Protein AF-A0A7J4TJU7-F1 (afdb_monomer_lite)

Organism: NCBI:txid59277

Structure (mmCIF, N/CA/C/O backbone):
data_AF-A0A7J4TJU7-F1
#
_entry.id   AF-A0A7J4TJU7-F1
#
loop_
_atom_site.group_PDB
_atom_site.id
_atom_site.type_symbol
_atom_site.label_atom_id
_atom_site.label_alt_id
_atom_site.label_comp_id
_atom_site.label_asym_id
_atom_site.label_entity_id
_atom_site.label_seq_id
_atom_site.pdbx_PDB_ins_code
_atom_site.Cartn_x
_atom_site.Cartn_y
_atom_site.Cartn_z
_atom_site.occupancy
_atom_site.B_iso_or_equiv
_atom_site.auth_seq_id
_atom_site.auth_comp_id
_atom_site.auth_asym_id
_atom_site.auth_atom_id
_atom_site.pdbx_PDB_model_num
ATOM 1 N N . MET A 1 1 ? -11.476 -6.886 -3.157 1.00 72.62 1 MET A N 1
ATOM 2 C CA . MET A 1 1 ? -12.144 -7.650 -2.078 1.00 72.62 1 MET A CA 1
ATOM 3 C C . MET A 1 1 ? -12.773 -6.656 -1.118 1.00 72.62 1 MET A C 1
ATOM 5 O O . MET A 1 1 ? -12.110 -5.677 -0.804 1.00 72.62 1 MET A O 1
ATOM 9 N N . ASP A 1 2 ? -14.003 -6.907 -0.665 1.00 85.31 2 ASP A N 1
ATOM 10 C CA . ASP A 1 2 ? -14.682 -6.073 0.334 1.00 85.31 2 ASP A CA 1
ATOM 11 C C . ASP A 1 2 ? -14.720 -6.802 1.675 1.00 85.31 2 ASP A C 1
ATOM 13 O O . ASP A 1 2 ? -15.174 -7.947 1.756 1.00 85.31 2 ASP A O 1
ATOM 17 N N . VAL A 1 3 ? -14.232 -6.154 2.729 1.00 89.50 3 VAL A N 1
ATOM 18 C CA . VAL A 1 3 ? -14.195 -6.723 4.079 1.00 89.50 3 VAL A CA 1
ATOM 19 C C . VAL A 1 3 ? -14.834 -5.742 5.047 1.00 89.50 3 VAL A C 1
ATOM 21 O O . VAL A 1 3 ? -14.501 -4.562 5.058 1.00 89.50 3 VAL A O 1
ATOM 24 N N . THR A 1 4 ? -15.764 -6.230 5.866 1.00 90.38 4 THR A N 1
ATOM 25 C CA . THR A 1 4 ? -16.416 -5.428 6.905 1.00 90.38 4 THR A CA 1
ATOM 26 C C . THR A 1 4 ? -16.146 -6.021 8.277 1.00 90.38 4 THR A C 1
ATOM 28 O O . THR A 1 4 ? -16.427 -7.197 8.508 1.00 90.38 4 THR A O 1
ATOM 31 N N . PHE A 1 5 ? -15.653 -5.199 9.195 1.00 90.25 5 PHE A N 1
ATOM 32 C CA . PHE A 1 5 ? -15.470 -5.547 10.599 1.00 90.25 5 PHE A CA 1
ATOM 33 C C . PHE A 1 5 ? -16.415 -4.720 11.460 1.00 90.25 5 PHE A C 1
ATOM 35 O O . PHE A 1 5 ? -16.649 -3.547 11.182 1.00 90.25 5 PHE A O 1
ATOM 42 N N . LYS A 1 6 ? -16.942 -5.326 12.522 1.00 91.00 6 LYS A N 1
ATOM 43 C CA . LYS A 1 6 ? -17.783 -4.643 13.505 1.00 91.00 6 LYS A CA 1
ATOM 44 C C . LYS A 1 6 ? -17.205 -4.833 14.895 1.00 91.00 6 LYS A C 1
ATOM 46 O O . LYS A 1 6 ? -16.797 -5.939 15.252 1.00 91.00 6 LYS A O 1
ATOM 51 N N . LYS A 1 7 ? -17.190 -3.762 15.676 1.00 89.81 7 LYS A N 1
ATOM 52 C CA . LYS A 1 7 ? -16.758 -3.737 17.069 1.00 89.81 7 LYS A CA 1
ATOM 53 C C . LYS A 1 7 ? -17.771 -2.934 17.873 1.00 89.81 7 LYS A C 1
ATOM 55 O O . LYS A 1 7 ? -18.208 -1.883 17.431 1.00 89.81 7 LYS A O 1
ATOM 60 N N . LYS A 1 8 ? -18.124 -3.415 19.061 1.00 88.88 8 LYS A N 1
ATOM 61 C CA . LYS A 1 8 ? -19.065 -2.712 19.942 1.00 88.88 8 LYS A CA 1
ATOM 62 C C . LYS A 1 8 ? -18.474 -1.389 20.435 1.00 88.88 8 LYS A C 1
ATOM 64 O O . LYS A 1 8 ? -17.306 -1.376 20.838 1.00 88.88 8 LYS A O 1
ATOM 69 N N . LYS A 1 9 ? -19.279 -0.321 20.470 1.00 85.38 9 LYS A N 1
ATOM 70 C CA . LYS A 1 9 ? -18.865 1.012 20.955 1.00 85.38 9 LYS A CA 1
ATOM 71 C C . LYS A 1 9 ? -18.345 0.976 22.396 1.00 85.38 9 LYS A C 1
ATOM 73 O O . LYS A 1 9 ? -17.264 1.488 22.660 1.00 85.38 9 LYS A O 1
ATOM 78 N N . GLU A 1 10 ? -19.022 0.235 23.273 1.00 83.44 10 GLU A N 1
ATOM 79 C CA . GLU A 1 10 ? -18.628 0.040 24.681 1.00 83.44 10 GLU A CA 1
ATOM 80 C C . GLU A 1 10 ? -17.180 -0.471 24.835 1.00 83.44 10 GLU A C 1
ATOM 82 O O . GLU A 1 10 ? -16.453 -0.088 25.750 1.00 83.44 10 GLU A O 1
ATOM 87 N N . VAL A 1 11 ? -16.730 -1.337 23.916 1.00 85.06 11 VAL A N 1
ATOM 88 C CA . VAL A 1 11 ? -15.359 -1.875 23.929 1.00 85.06 11 VAL A CA 1
ATOM 89 C C . VAL A 1 11 ? -14.355 -0.804 23.506 1.00 85.06 11 VAL A C 1
ATOM 91 O O . VAL A 1 11 ? -13.256 -0.748 24.054 1.00 85.06 11 VAL A O 1
ATOM 94 N N . LEU A 1 12 ? -14.717 0.047 22.540 1.00 83.12 12 LEU A N 1
ATOM 95 C CA . LEU A 1 12 ? -13.874 1.165 22.119 1.00 83.12 12 LEU A CA 1
ATOM 96 C C . LEU A 1 12 ? -13.732 2.202 23.244 1.00 83.12 12 LEU A C 1
ATOM 98 O O . LEU A 1 12 ? -12.615 2.620 23.536 1.00 83.12 12 LEU A O 1
ATOM 102 N N . GLU A 1 13 ? -14.828 2.559 23.914 1.00 83.12 13 GLU A N 1
ATOM 103 C CA . GLU A 1 13 ? -14.824 3.475 25.065 1.00 83.12 13 GLU A CA 1
ATOM 104 C C . GLU A 1 13 ? -13.928 2.957 26.199 1.00 83.12 13 GLU A C 1
ATOM 106 O O . GLU A 1 13 ? -13.102 3.701 26.734 1.00 83.12 13 GLU A O 1
ATOM 111 N N . GLY A 1 14 ? -14.013 1.657 26.508 1.00 81.94 14 GLY A N 1
ATOM 112 C CA . GLY A 1 14 ? -13.137 1.014 27.488 1.00 81.94 14 GLY A CA 1
ATOM 113 C C . GLY A 1 14 ? -11.651 1.065 27.107 1.00 81.94 14 GLY A C 1
ATOM 114 O O . GLY A 1 14 ? -10.805 1.340 27.958 1.00 81.94 14 GLY A O 1
ATOM 115 N N . GLU A 1 15 ? -11.309 0.844 25.835 1.00 85.00 15 GLU A N 1
ATOM 116 C CA . GLU A 1 15 ? -9.923 0.938 25.353 1.00 85.00 15 GLU A CA 1
ATOM 117 C C . GLU A 1 15 ? -9.370 2.363 25.398 1.00 85.00 15 GLU A C 1
ATOM 119 O O . GLU A 1 15 ? -8.201 2.550 25.747 1.00 85.00 15 GLU A O 1
ATOM 124 N N . VAL A 1 16 ? -10.192 3.359 25.056 1.00 83.44 16 VAL A N 1
ATOM 125 C CA . VAL A 1 16 ? -9.818 4.775 25.148 1.00 83.44 16 VAL A CA 1
ATOM 126 C C . VAL A 1 16 ? -9.556 5.139 26.606 1.00 83.44 16 VAL A C 1
ATOM 128 O O . VAL A 1 16 ? -8.474 5.632 26.916 1.00 83.44 16 VAL A O 1
ATOM 131 N N . ALA A 1 17 ? -10.469 4.792 27.517 1.00 79.94 17 ALA A N 1
ATOM 132 C CA . ALA A 1 17 ? -10.308 5.060 28.945 1.00 79.94 17 ALA A CA 1
ATOM 133 C C . ALA A 1 17 ? -9.037 4.418 29.539 1.00 79.94 17 ALA A C 1
ATOM 135 O O . ALA A 1 17 ? -8.361 5.035 30.362 1.00 79.94 17 ALA A O 1
ATOM 136 N N . LEU A 1 18 ? -8.677 3.200 29.111 1.00 78.00 18 LEU A N 1
ATOM 137 C CA . LEU A 1 18 ? -7.446 2.526 29.545 1.00 78.00 18 LEU A CA 1
ATOM 138 C C . LEU A 1 18 ? -6.175 3.205 29.015 1.00 78.00 18 LEU A C 1
ATOM 140 O O . LEU A 1 18 ? -5.196 3.301 29.754 1.00 78.00 18 LEU A O 1
ATOM 144 N N . LYS A 1 19 ? -6.178 3.669 27.759 1.00 77.94 19 LYS A N 1
ATOM 145 C CA . LYS A 1 19 ? -5.033 4.357 27.135 1.00 77.94 19 LYS A CA 1
ATOM 146 C C . LYS A 1 19 ? -4.841 5.790 27.631 1.00 77.94 19 LYS A C 1
ATOM 148 O O . LYS A 1 19 ? -3.739 6.305 27.536 1.00 77.94 19 LYS A O 1
ATOM 153 N N . SER A 1 20 ? -5.881 6.429 28.161 1.00 70.62 20 SER A N 1
ATOM 154 C CA . SER A 1 20 ? -5.807 7.787 28.715 1.00 70.62 20 SER A CA 1
ATOM 155 C C . SER A 1 20 ? -5.216 7.853 30.132 1.00 70.62 20 SER A C 1
ATOM 157 O O . SER A 1 20 ? -5.109 8.939 30.696 1.00 70.62 20 SER A O 1
ATOM 159 N N . ARG A 1 21 ? -4.837 6.721 30.739 1.00 65.75 21 ARG A N 1
ATOM 160 C CA . ARG A 1 21 ? -4.468 6.625 32.162 1.00 65.75 21 ARG A CA 1
ATOM 161 C C . ARG A 1 21 ? -2.989 6.930 32.463 1.00 65.75 21 ARG A C 1
ATOM 163 O O . ARG A 1 21 ? -2.413 6.309 33.352 1.00 65.75 21 ARG A O 1
ATOM 170 N N . ASP A 1 22 ? -2.413 7.894 31.747 1.00 63.62 22 ASP A N 1
ATOM 171 C CA . ASP A 1 22 ? -0.992 8.279 31.826 1.00 63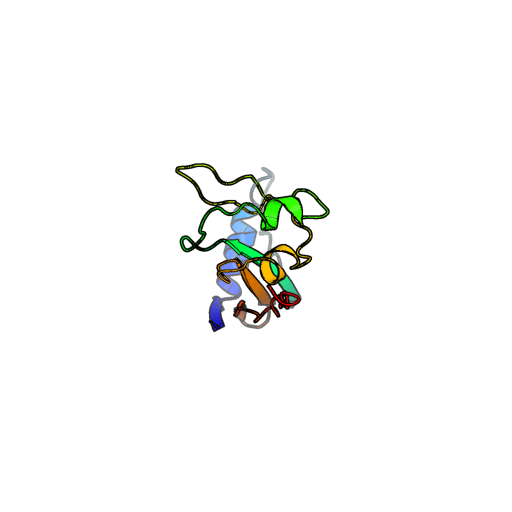.62 22 ASP A CA 1
ATOM 172 C C . ASP A 1 22 ? -0.699 9.464 32.772 1.00 63.62 22 ASP A C 1
ATOM 174 O O . ASP A 1 22 ? 0.430 9.944 32.827 1.00 63.62 22 ASP A O 1
ATOM 178 N N . LEU A 1 23 ? -1.676 9.946 33.546 1.00 58.16 23 LEU A N 1
ATOM 179 C CA . LEU A 1 23 ? -1.451 11.005 34.535 1.00 58.16 23 LEU A CA 1
ATOM 180 C C . LEU A 1 23 ? -1.876 10.526 35.926 1.00 58.16 23 LEU A C 1
ATOM 182 O O . LEU A 1 23 ? -3.053 10.275 36.187 1.00 58.16 23 LEU A O 1
ATOM 186 N N . GLU A 1 24 ? -0.890 10.375 36.812 1.00 60.25 24 GLU A N 1
ATOM 187 C CA . GLU A 1 24 ? -1.111 10.353 38.255 1.00 60.25 24 GLU A CA 1
ATOM 188 C C . GLU A 1 24 ? -1.739 11.693 38.638 1.00 60.25 24 GLU A C 1
ATOM 190 O O . GLU A 1 24 ? -1.049 12.701 38.624 1.00 60.25 24 GLU A O 1
ATOM 195 N N . ASP A 1 25 ? -3.045 11.716 38.900 1.00 52.03 25 ASP A N 1
ATOM 196 C CA . ASP A 1 25 ? -3.619 12.477 40.011 1.00 52.03 25 ASP A CA 1
ATOM 197 C C . ASP A 1 25 ? -5.111 12.143 40.186 1.00 52.03 25 ASP A C 1
ATOM 199 O O . ASP A 1 25 ? -5.946 12.357 39.313 1.00 52.03 25 ASP A O 1
ATOM 203 N N . SER A 1 26 ? -5.416 11.572 41.355 1.00 52.81 26 SER A N 1
ATOM 204 C CA . SER A 1 26 ? -6.706 11.583 42.062 1.00 52.81 26 SER A CA 1
ATOM 205 C C . SER A 1 26 ? -8.006 11.608 41.235 1.00 52.81 26 SER A C 1
ATOM 207 O O . SER A 1 26 ? -8.542 12.664 40.926 1.00 52.81 26 SER A O 1
ATOM 209 N N . HIS A 1 27 ? -8.559 10.407 41.020 1.00 62.03 27 HIS A N 1
ATOM 210 C CA . HIS A 1 27 ? -9.990 10.070 41.006 1.00 62.03 27 HIS A CA 1
ATOM 211 C C . HIS A 1 27 ? -10.990 11.196 40.674 1.00 62.03 27 HIS A C 1
ATOM 213 O O . HIS A 1 27 ? -11.516 11.815 41.589 1.00 62.03 27 HIS A O 1
ATOM 219 N N . GLU A 1 28 ? -11.406 11.277 39.408 1.00 59.47 28 GLU A N 1
ATOM 220 C CA . GLU A 1 28 ? -12.805 11.062 39.005 1.00 59.47 28 GLU A CA 1
ATOM 221 C C . GLU A 1 28 ? -12.803 10.350 37.642 1.00 59.47 28 GLU A C 1
ATOM 223 O O . GLU A 1 28 ? -11.990 10.648 36.771 1.00 59.47 28 GLU A O 1
ATOM 228 N N . GLY A 1 29 ? -13.639 9.318 37.490 1.00 56.97 29 GLY A N 1
ATOM 229 C CA . GLY A 1 29 ? -13.630 8.431 36.327 1.00 56.97 29 GLY A CA 1
ATOM 230 C C . GLY A 1 29 ? -13.820 9.195 35.020 1.00 56.97 29 GLY A C 1
ATOM 231 O O . GLY A 1 29 ? -14.909 9.694 34.750 1.00 56.97 29 GLY A O 1
ATOM 232 N N . PHE A 1 30 ? -12.773 9.245 34.196 1.00 57.59 30 PHE A N 1
ATOM 233 C CA . PHE A 1 30 ? -12.854 9.766 32.839 1.00 57.59 30 PHE A CA 1
ATOM 234 C C . PHE A 1 30 ? -13.852 8.922 32.034 1.00 57.59 30 PHE A C 1
ATOM 236 O O . PHE A 1 30 ? -13.544 7.814 31.592 1.00 57.59 30 PHE A O 1
ATOM 243 N N . LYS A 1 31 ? -15.072 9.437 31.874 1.00 59.34 31 LYS A N 1
ATOM 244 C CA . LYS A 1 31 ? -16.029 8.977 30.868 1.00 59.34 31 LYS A CA 1
ATOM 245 C C . LYS A 1 31 ? -15.770 9.784 29.606 1.00 59.34 31 LYS A C 1
ATOM 247 O O . LYS A 1 31 ? -16.345 10.850 29.419 1.00 59.34 31 LYS A O 1
ATOM 252 N N . GLY A 1 32 ? -14.852 9.303 28.776 1.00 63.34 32 GLY A N 1
ATOM 253 C CA . GLY A 1 32 ? -14.731 9.816 27.418 1.00 63.34 32 GLY A CA 1
ATOM 254 C C . GLY A 1 32 ? -15.967 9.392 26.635 1.00 63.34 32 GLY A C 1
ATOM 255 O O . GLY A 1 32 ? -16.113 8.211 26.332 1.00 63.34 32 GLY A O 1
ATOM 256 N N . GLU A 1 33 ? -16.865 10.328 26.351 1.00 70.44 33 GLU A N 1
ATOM 257 C CA . GLU A 1 33 ? -17.986 10.090 25.443 1.00 70.44 33 GLU A CA 1
ATOM 258 C C . GLU A 1 33 ? -17.456 10.158 24.008 1.00 70.44 33 GLU A C 1
ATOM 260 O O . GLU A 1 33 ? -16.907 11.176 23.584 1.00 70.44 33 GLU A O 1
ATOM 265 N N . ILE A 1 34 ? -17.555 9.050 23.270 1.00 80.19 34 ILE A N 1
ATOM 266 C CA . ILE A 1 34 ? -17.166 9.016 21.859 1.00 80.19 34 ILE A CA 1
ATOM 267 C C . ILE A 1 34 ? -18.376 9.452 21.032 1.00 80.19 34 ILE A C 1
ATOM 269 O O . ILE A 1 34 ? -19.368 8.725 20.929 1.00 80.19 34 ILE A O 1
ATOM 273 N N . GLU A 1 35 ? -18.287 10.644 20.450 1.00 83.88 35 GLU A N 1
ATOM 274 C CA . GLU A 1 35 ? -19.286 11.153 19.511 1.00 83.88 35 GLU A CA 1
ATOM 275 C C . GLU A 1 35 ? -19.312 10.336 18.213 1.00 83.88 35 GLU A C 1
ATOM 277 O O . GLU A 1 35 ? -18.328 9.693 17.830 1.00 83.88 35 GLU A O 1
ATOM 282 N N . ASP A 1 36 ? -20.453 10.376 17.526 1.00 86.94 36 ASP A N 1
ATOM 283 C CA . ASP A 1 36 ? -20.617 9.693 16.251 1.00 86.94 36 ASP A CA 1
ATOM 284 C C . ASP A 1 36 ? -19.762 10.376 15.185 1.00 86.94 36 ASP A C 1
ATOM 286 O O . ASP A 1 36 ? -19.882 11.574 14.918 1.00 86.94 36 ASP A O 1
ATOM 290 N N . CYS A 1 37 ? -18.880 9.604 14.563 1.00 87.31 37 CYS A N 1
ATOM 291 C CA . CYS A 1 37 ? -17.951 10.125 13.578 1.00 87.31 37 CYS A CA 1
ATOM 292 C C . CYS A 1 37 ? -17.735 9.140 12.437 1.00 87.31 37 CYS A C 1
ATOM 294 O O . CYS A 1 37 ? -17.865 7.923 12.581 1.00 87.31 37 CYS A O 1
ATOM 296 N N . THR A 1 38 ? -17.387 9.684 11.277 1.00 91.12 38 THR A N 1
ATOM 297 C CA . THR A 1 38 ? -16.995 8.912 10.101 1.00 91.12 38 THR A CA 1
ATOM 298 C C . THR A 1 38 ? -15.593 9.318 9.691 1.00 91.12 38 THR A C 1
ATOM 300 O O . THR A 1 38 ? -15.300 10.505 9.557 1.00 91.12 38 THR A O 1
ATOM 303 N N . PHE A 1 39 ? -14.734 8.332 9.484 1.00 92.44 39 PHE A N 1
ATOM 304 C CA . PHE A 1 39 ? -13.355 8.517 9.076 1.00 92.44 39 PHE A CA 1
ATOM 305 C C . PHE A 1 39 ? -13.105 7.775 7.772 1.00 92.44 39 PHE A C 1
ATOM 307 O O . PHE A 1 39 ? -13.396 6.585 7.655 1.00 92.44 39 PHE A O 1
ATOM 314 N N . GLU A 1 40 ? -12.550 8.486 6.803 1.00 93.69 40 GLU A N 1
ATOM 315 C CA . GLU A 1 40 ? -12.185 7.946 5.503 1.00 93.69 40 GLU A CA 1
ATOM 316 C C . GLU A 1 40 ? -10.672 8.004 5.363 1.00 93.69 40 GLU A C 1
ATOM 318 O O . GLU A 1 40 ? -10.047 9.038 5.602 1.00 93.69 40 GLU A O 1
ATOM 323 N N . ASP A 1 41 ? -10.084 6.882 4.972 1.00 93.88 41 ASP A N 1
ATOM 324 C CA . ASP A 1 41 ? -8.666 6.794 4.671 1.00 93.88 41 ASP A CA 1
ATOM 325 C C . ASP A 1 41 ? -8.420 5.874 3.474 1.00 93.88 41 ASP A C 1
ATOM 327 O O . ASP A 1 41 ? -9.292 5.118 3.043 1.00 93.88 41 ASP A O 1
ATOM 331 N N . LYS A 1 42 ? -7.225 5.965 2.902 1.00 94.06 42 LYS A N 1
ATOM 332 C CA . LYS A 1 42 ? -6.790 5.204 1.738 1.00 94.06 42 LYS A CA 1
ATOM 333 C C . LYS A 1 42 ? -5.393 4.652 1.970 1.00 94.06 42 LYS A C 1
ATOM 335 O O . LYS A 1 42 ? -4.485 5.369 2.387 1.00 94.06 42 LYS A O 1
ATOM 340 N N . PHE A 1 43 ? -5.202 3.386 1.636 1.00 94.25 43 PHE A N 1
ATOM 341 C CA . PHE A 1 43 ? -3.936 2.678 1.755 1.00 94.25 43 PHE A CA 1
ATOM 342 C C . PHE A 1 43 ? -3.493 2.167 0.392 1.00 94.25 43 PHE A C 1
ATOM 344 O O . PHE A 1 43 ? -4.305 1.715 -0.409 1.00 94.25 43 PHE A O 1
ATOM 351 N N . ILE A 1 44 ? -2.188 2.212 0.136 1.00 96.44 44 ILE A N 1
ATOM 352 C CA . ILE A 1 44 ? -1.582 1.605 -1.049 1.00 96.44 44 ILE A CA 1
ATOM 353 C C . ILE A 1 44 ? -0.617 0.527 -0.571 1.00 96.44 44 ILE A C 1
ATOM 355 O O . ILE A 1 44 ? 0.219 0.784 0.295 1.00 96.44 44 ILE A O 1
ATOM 359 N N . THR A 1 45 ? -0.728 -0.678 -1.124 1.00 95.69 45 THR A N 1
ATOM 360 C CA . THR A 1 45 ? 0.119 -1.818 -0.752 1.00 95.69 45 THR A CA 1
ATOM 361 C C . THR A 1 45 ? 0.638 -2.554 -1.980 1.00 95.69 45 THR A C 1
ATOM 363 O O . THR A 1 45 ? 0.009 -2.546 -3.036 1.00 95.69 45 THR A O 1
ATOM 366 N N . ILE A 1 46 ? 1.804 -3.185 -1.847 1.00 96.19 46 ILE A N 1
ATOM 367 C CA . ILE A 1 46 ? 2.456 -3.947 -2.916 1.00 96.19 46 ILE A CA 1
ATOM 368 C C . ILE A 1 46 ? 2.384 -5.435 -2.560 1.00 96.19 46 ILE A C 1
ATOM 370 O O . ILE A 1 46 ? 2.934 -5.870 -1.548 1.00 96.19 46 ILE A O 1
ATOM 374 N N . SER A 1 47 ? 1.702 -6.206 -3.407 1.00 94.94 47 SER A N 1
ATOM 375 C CA . SER A 1 47 ? 1.547 -7.657 -3.298 1.00 94.94 47 SER A CA 1
ATOM 376 C C . SER A 1 47 ? 2.888 -8.390 -3.500 1.00 94.94 47 SER A C 1
ATOM 378 O O . SER A 1 47 ? 3.757 -7.917 -4.246 1.00 94.94 47 SER A O 1
ATOM 380 N N . PRO A 1 48 ? 3.066 -9.584 -2.899 1.00 93.25 48 PRO A N 1
ATOM 381 C CA . PRO A 1 48 ? 4.198 -10.475 -3.168 1.00 93.25 48 PRO A CA 1
ATOM 382 C C . PRO A 1 48 ? 4.384 -10.865 -4.645 1.00 93.25 48 PRO A C 1
ATOM 384 O O . PRO A 1 48 ? 5.467 -11.312 -5.014 1.00 93.25 48 PRO A O 1
ATOM 387 N N . GLU A 1 49 ? 3.374 -10.667 -5.496 1.00 93.75 49 GLU A N 1
ATOM 388 C CA . GLU A 1 49 ? 3.438 -10.887 -6.953 1.00 93.75 49 GLU A CA 1
ATOM 389 C C . GLU A 1 49 ? 4.328 -9.866 -7.692 1.00 93.75 49 GLU A C 1
ATOM 391 O O . GLU A 1 49 ? 4.516 -9.941 -8.907 1.00 93.75 49 GLU A O 1
ATOM 396 N N . CYS A 1 50 ? 4.907 -8.904 -6.969 1.00 95.44 50 CYS A N 1
ATOM 397 C CA . CYS A 1 50 ? 5.837 -7.922 -7.505 1.00 95.44 50 CYS A CA 1
ATOM 398 C C . CYS A 1 50 ? 7.040 -8.566 -8.216 1.00 95.44 50 CYS A C 1
ATOM 400 O O . CYS A 1 50 ? 7.893 -9.226 -7.615 1.00 95.44 50 CYS A O 1
ATOM 402 N N . VAL A 1 51 ? 7.169 -8.254 -9.507 1.00 95.12 51 VAL A N 1
ATOM 403 C CA . VAL A 1 51 ? 8.272 -8.707 -10.373 1.00 95.12 51 VAL A CA 1
ATOM 404 C C . VAL A 1 51 ? 9.533 -7.843 -10.289 1.00 95.12 51 VAL A C 1
ATOM 406 O O . VAL A 1 51 ? 10.481 -8.091 -11.026 1.00 95.12 51 VAL A O 1
ATOM 409 N N . ARG A 1 52 ? 9.569 -6.847 -9.390 1.00 95.25 52 ARG A N 1
ATOM 410 C CA . ARG A 1 52 ? 10.761 -6.018 -9.115 1.00 95.25 52 ARG A CA 1
ATOM 411 C C . ARG A 1 52 ? 11.275 -5.225 -10.329 1.00 95.25 52 ARG A C 1
ATOM 413 O O . ARG A 1 52 ? 12.469 -5.145 -10.575 1.00 95.25 52 ARG A O 1
ATOM 420 N N . CYS A 1 53 ? 10.357 -4.629 -11.093 1.00 94.81 53 CYS A N 1
ATOM 421 C CA . CYS A 1 53 ? 10.691 -3.806 -12.265 1.00 94.81 53 CYS A CA 1
ATOM 422 C C . CYS A 1 53 ? 11.053 -2.343 -11.945 1.00 94.81 53 CYS A C 1
ATOM 424 O O . CYS A 1 53 ? 11.480 -1.633 -12.842 1.00 94.81 53 CYS A O 1
ATOM 426 N N . ASN A 1 54 ? 10.835 -1.877 -10.708 1.00 95.31 54 ASN A N 1
ATOM 427 C CA . ASN A 1 54 ? 11.078 -0.502 -10.234 1.00 95.31 54 ASN A CA 1
ATOM 428 C C . ASN A 1 54 ? 10.362 0.655 -10.968 1.00 95.31 54 ASN A C 1
ATOM 430 O O . ASN A 1 54 ? 10.484 1.789 -10.527 1.00 95.31 54 ASN A O 1
ATOM 434 N N . LEU A 1 55 ? 9.493 0.402 -11.954 1.00 94.94 55 LEU A N 1
ATOM 435 C CA . LEU A 1 55 ? 8.703 1.460 -12.619 1.00 94.94 55 LEU A CA 1
ATOM 436 C C . LEU A 1 55 ? 7.875 2.324 -11.645 1.00 94.94 55 LEU A C 1
ATOM 438 O O . LEU A 1 55 ? 7.698 3.520 -11.839 1.00 94.94 55 LEU A O 1
ATOM 442 N N . CYS A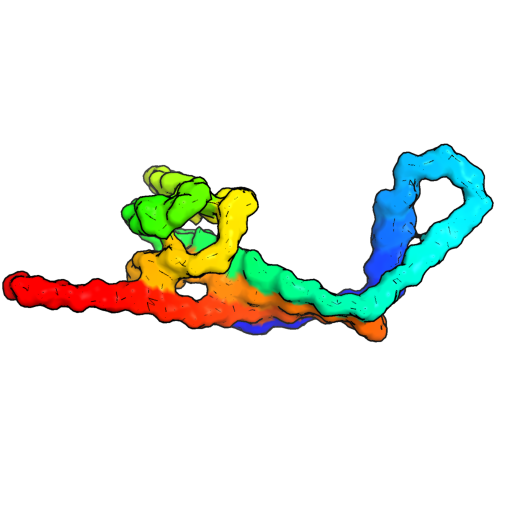 1 56 ? 7.361 1.723 -10.569 1.00 95.88 56 CYS A N 1
ATOM 443 C CA . CYS A 1 56 ? 6.617 2.449 -9.536 1.00 95.88 56 CYS A CA 1
ATOM 444 C C . CYS A 1 56 ? 7.484 3.410 -8.707 1.00 95.88 56 CYS A C 1
ATOM 446 O O . CYS A 1 56 ? 6.936 4.343 -8.127 1.00 95.88 56 CYS A O 1
ATOM 448 N N . VAL A 1 57 ? 8.797 3.175 -8.641 1.00 96.56 57 VAL A N 1
ATOM 449 C CA . VAL A 1 57 ? 9.765 4.057 -7.980 1.00 96.56 57 VAL A CA 1
ATOM 450 C C . VAL A 1 57 ? 10.027 5.266 -8.867 1.00 96.56 57 VAL A C 1
ATOM 452 O O . VAL A 1 57 ? 9.907 6.393 -8.398 1.00 96.56 57 VAL A O 1
ATOM 455 N N . GLU A 1 58 ? 10.286 5.030 -10.156 1.00 95.75 58 GLU A N 1
ATOM 456 C CA . GLU A 1 58 ? 10.564 6.078 -11.148 1.00 95.75 58 GLU A CA 1
ATOM 457 C C . GLU A 1 58 ? 9.399 7.065 -11.308 1.00 95.75 58 GLU A C 1
ATOM 459 O O . GLU A 1 58 ? 9.609 8.272 -11.390 1.00 95.75 58 GLU A O 1
ATOM 464 N N . GLU A 1 59 ? 8.161 6.567 -11.300 1.00 96.00 59 GLU A N 1
ATOM 465 C CA . GLU A 1 59 ? 6.962 7.391 -11.499 1.00 96.00 59 GLU A CA 1
ATOM 466 C C . GLU A 1 59 ? 6.417 8.010 -10.196 1.00 96.00 59 GLU A C 1
ATOM 468 O O . GLU A 1 59 ? 5.398 8.704 -10.222 1.00 96.00 59 GLU A O 1
ATOM 473 N N . CYS A 1 60 ? 7.029 7.756 -9.032 1.00 97.38 60 CYS A N 1
ATOM 474 C CA . CYS A 1 60 ? 6.520 8.296 -7.772 1.00 97.38 60 CYS A CA 1
ATOM 475 C C . CYS A 1 60 ? 6.904 9.781 -7.606 1.00 97.38 60 CYS A C 1
ATOM 477 O O . CYS A 1 60 ? 8.068 10.080 -7.346 1.00 97.38 60 CYS A O 1
ATOM 479 N N . PRO A 1 61 ? 5.947 10.731 -7.617 1.00 97.25 61 PRO A N 1
ATOM 480 C CA . PRO A 1 61 ? 6.266 12.165 -7.606 1.00 97.25 61 PRO A CA 1
ATOM 481 C C . PRO A 1 61 ? 6.874 12.654 -6.284 1.00 97.25 61 PRO A C 1
ATOM 483 O O . PRO A 1 61 ? 7.475 13.723 -6.228 1.00 97.25 61 PRO A O 1
ATOM 486 N N . VAL A 1 62 ? 6.690 11.889 -5.207 1.00 97.81 62 VAL A N 1
ATOM 487 C CA . VAL A 1 62 ? 7.146 12.221 -3.849 1.00 97.81 62 VAL A CA 1
ATOM 488 C C . VAL A 1 62 ? 8.205 11.246 -3.331 1.00 97.81 62 VAL A C 1
ATOM 490 O O . VAL A 1 62 ? 8.539 11.290 -2.150 1.00 97.81 62 VAL A O 1
ATOM 493 N N . ASN A 1 63 ? 8.719 10.351 -4.185 1.00 97.00 63 ASN A N 1
ATOM 494 C CA . ASN A 1 63 ? 9.694 9.321 -3.807 1.00 97.00 63 ASN A CA 1
ATOM 495 C C . ASN A 1 63 ? 9.255 8.489 -2.582 1.00 97.00 63 ASN A C 1
ATOM 497 O O . ASN A 1 63 ? 10.045 8.191 -1.691 1.00 97.00 63 ASN A O 1
ATOM 501 N N . ALA A 1 64 ? 7.969 8.136 -2.511 1.00 97.88 64 ALA A N 1
ATOM 502 C CA . ALA A 1 64 ? 7.380 7.349 -1.423 1.00 97.88 64 ALA A CA 1
ATOM 503 C C . ALA A 1 64 ? 7.355 5.836 -1.710 1.00 97.88 64 ALA A C 1
ATOM 505 O O . ALA A 1 64 ? 6.569 5.100 -1.111 1.00 97.88 64 ALA A O 1
ATOM 506 N N . VAL A 1 65 ? 8.183 5.363 -2.644 1.00 97.12 65 VAL A N 1
ATOM 507 C CA . VAL A 1 65 ? 8.344 3.941 -2.960 1.00 97.12 65 VAL A CA 1
ATOM 508 C C . VAL A 1 65 ? 9.823 3.599 -2.865 1.00 97.12 65 VAL A C 1
ATOM 510 O O . VAL A 1 65 ? 10.639 4.219 -3.537 1.00 97.12 65 VAL A O 1
ATOM 513 N N . SER A 1 66 ? 10.177 2.625 -2.031 1.00 95.62 66 SER A N 1
ATOM 514 C CA . SER A 1 66 ? 11.556 2.149 -1.935 1.00 95.62 66 SER A CA 1
ATOM 515 C C . SER A 1 66 ? 11.907 1.241 -3.110 1.00 95.62 66 SER A C 1
ATOM 517 O O . SER A 1 66 ? 11.090 0.397 -3.494 1.00 95.62 66 SER A O 1
ATOM 519 N N . ASP A 1 67 ? 13.152 1.309 -3.576 1.00 94.62 67 ASP A N 1
ATOM 520 C CA . ASP A 1 67 ? 13.680 0.370 -4.563 1.00 94.62 67 ASP A CA 1
ATOM 521 C C . ASP A 1 67 ? 13.495 -1.089 -4.146 1.00 94.62 67 ASP A C 1
ATOM 523 O O . ASP A 1 67 ? 13.681 -1.475 -2.984 1.00 94.62 67 ASP A O 1
ATOM 527 N N . SER A 1 68 ? 13.140 -1.919 -5.123 1.00 93.06 68 SER A N 1
ATOM 528 C CA . SER A 1 68 ? 13.188 -3.364 -4.953 1.00 93.06 68 SER A CA 1
ATOM 529 C C . SER A 1 68 ? 14.623 -3.880 -5.067 1.00 93.06 68 SER A C 1
ATOM 531 O O . SER A 1 68 ? 15.452 -3.340 -5.799 1.00 93.06 68 SER A O 1
ATOM 533 N N . THR A 1 69 ? 14.925 -4.953 -4.342 1.00 92.69 69 THR A N 1
ATOM 534 C CA . THR A 1 69 ? 16.222 -5.639 -4.388 1.00 92.69 69 THR A CA 1
ATOM 535 C C . THR A 1 69 ? 16.034 -7.069 -4.872 1.00 92.69 69 THR A C 1
ATOM 537 O O . THR A 1 69 ? 14.915 -7.571 -4.919 1.00 92.69 69 THR A O 1
ATOM 540 N N . SER A 1 70 ? 17.125 -7.781 -5.168 1.00 88.19 70 SER A N 1
ATOM 541 C CA . SER A 1 70 ? 17.055 -9.183 -5.615 1.00 88.19 70 SER A CA 1
ATOM 542 C C . SER A 1 70 ? 16.215 -10.084 -4.686 1.00 88.19 70 SER A C 1
ATOM 544 O O . SER A 1 70 ? 15.550 -11.008 -5.148 1.00 88.19 70 SER A O 1
ATOM 546 N N . SER A 1 71 ? 16.180 -9.776 -3.383 1.00 89.25 71 SER A N 1
ATOM 547 C CA . SER A 1 71 ? 15.456 -10.551 -2.369 1.00 89.25 71 SER A CA 1
ATOM 548 C C . SER A 1 71 ? 14.169 -9.906 -1.846 1.00 89.25 71 SER A C 1
ATOM 550 O O . SER A 1 71 ? 13.427 -10.575 -1.126 1.00 89.25 71 SER A O 1
ATOM 552 N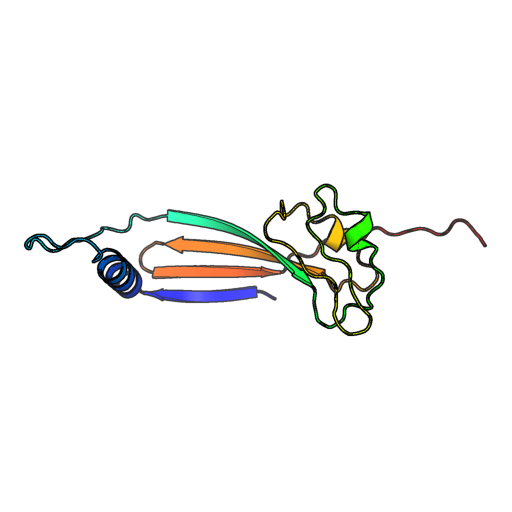 N . LYS A 1 72 ? 13.886 -8.631 -2.151 1.00 90.81 72 LYS A N 1
ATOM 553 C CA . LYS A 1 72 ? 12.741 -7.904 -1.574 1.00 90.81 72 LYS A CA 1
ATOM 554 C C . LYS A 1 72 ? 11.979 -7.103 -2.635 1.00 90.81 72 LYS A C 1
ATOM 556 O O . LYS A 1 72 ? 12.609 -6.415 -3.434 1.00 90.81 72 LYS A O 1
ATOM 561 N N . PRO A 1 73 ? 10.634 -7.143 -2.633 1.00 93.75 73 PRO A N 1
ATOM 562 C CA . PRO A 1 73 ? 9.836 -6.264 -3.479 1.00 93.75 73 PRO A CA 1
ATOM 563 C C . PRO A 1 73 ? 9.971 -4.802 -3.035 1.00 93.75 73 PRO A C 1
ATOM 565 O O . PRO A 1 73 ? 10.426 -4.520 -1.922 1.00 93.75 73 PRO A O 1
ATOM 568 N N . ALA A 1 74 ? 9.539 -3.889 -3.906 1.00 94.50 74 ALA A N 1
ATOM 569 C CA . ALA A 1 74 ? 9.381 -2.480 -3.564 1.00 94.50 74 ALA A CA 1
ATOM 570 C C . ALA A 1 74 ? 8.364 -2.325 -2.419 1.00 94.50 74 ALA A C 1
ATOM 572 O O . ALA A 1 74 ? 7.501 -3.189 -2.224 1.00 94.50 74 ALA A O 1
ATOM 573 N N . ARG A 1 75 ? 8.462 -1.238 -1.649 1.00 95.81 75 ARG A N 1
ATOM 574 C CA . ARG A 1 75 ? 7.580 -0.969 -0.501 1.00 95.81 75 ARG A CA 1
ATOM 575 C C . ARG A 1 75 ? 7.119 0.479 -0.503 1.00 95.81 75 ARG A C 1
ATOM 577 O O . ARG A 1 75 ? 7.882 1.363 -0.875 1.00 95.81 75 ARG A O 1
ATOM 584 N N . ILE A 1 76 ? 5.884 0.705 -0.066 1.00 97.31 76 ILE A N 1
ATOM 585 C CA . ILE A 1 76 ? 5.343 2.049 0.149 1.00 97.31 76 ILE A CA 1
ATOM 586 C C . ILE A 1 76 ? 5.886 2.595 1.473 1.00 97.31 76 ILE A C 1
ATOM 588 O O . ILE A 1 76 ? 5.893 1.886 2.480 1.00 97.31 76 ILE A O 1
ATOM 592 N N . LEU A 1 77 ? 6.368 3.833 1.447 1.00 97.12 77 LEU A N 1
ATOM 593 C CA . LEU A 1 77 ? 6.910 4.553 2.597 1.00 97.12 77 LEU A CA 1
ATOM 594 C C . LEU A 1 77 ? 5.844 5.455 3.238 1.00 97.12 77 LEU A C 1
ATOM 596 O O . LEU A 1 77 ? 4.799 5.735 2.649 1.00 97.12 77 LEU A O 1
ATOM 600 N N . GLU A 1 78 ? 6.124 5.940 4.446 1.00 96.12 78 GLU A N 1
ATOM 601 C CA . GLU A 1 78 ? 5.175 6.718 5.259 1.00 96.12 78 GLU A CA 1
ATOM 602 C C . GLU A 1 78 ? 4.807 8.078 4.644 1.00 96.12 78 GLU A C 1
ATOM 604 O O . GLU A 1 78 ? 3.722 8.597 4.886 1.00 96.12 78 GLU A O 1
ATOM 609 N N . ASN A 1 79 ? 5.664 8.637 3.786 1.00 96.62 79 ASN A N 1
ATOM 610 C CA . ASN A 1 79 ? 5.423 9.894 3.069 1.00 96.62 79 ASN A CA 1
ATOM 611 C C . ASN A 1 79 ? 4.508 9.739 1.835 1.00 96.62 79 ASN A C 1
ATOM 613 O O . ASN A 1 79 ? 4.441 10.639 0.994 1.00 96.62 79 ASN A O 1
ATOM 617 N N . CYS A 1 80 ? 3.823 8.603 1.679 1.00 97.44 80 CYS A N 1
ATOM 618 C CA . CYS A 1 80 ? 2.909 8.369 0.568 1.00 97.44 80 CYS A CA 1
ATOM 619 C C . CYS A 1 80 ? 1.682 9.287 0.640 1.00 97.44 80 CYS A C 1
ATOM 621 O O . CYS A 1 80 ? 0.877 9.215 1.564 1.00 97.44 80 CYS A O 1
ATOM 623 N N . VAL A 1 81 ? 1.486 10.089 -0.408 1.00 96.69 81 VAL A N 1
ATOM 624 C CA . VAL A 1 81 ? 0.326 10.991 -0.557 1.00 96.69 81 VAL A CA 1
ATOM 625 C C . VAL A 1 81 ? -0.876 10.336 -1.246 1.00 96.69 81 VAL A C 1
ATOM 627 O O . VAL A 1 81 ? -1.822 11.023 -1.614 1.00 96.69 81 VAL A O 1
ATOM 630 N N . LYS A 1 82 ? -0.839 9.012 -1.452 1.00 95.69 82 LYS A N 1
ATOM 631 C CA . LYS A 1 82 ? -1.979 8.209 -1.935 1.00 95.69 82 LYS A CA 1
ATOM 632 C C . LYS A 1 82 ? -2.518 8.651 -3.311 1.00 95.69 82 LYS A C 1
ATOM 634 O O . LYS A 1 82 ? -3.709 8.581 -3.568 1.00 95.69 82 LYS A O 1
ATOM 639 N N . CYS A 1 83 ? -1.625 9.077 -4.211 1.00 95.88 83 CYS A N 1
ATOM 640 C CA . CYS A 1 83 ? -1.965 9.566 -5.559 1.00 95.88 83 CYS A CA 1
ATOM 641 C C . CYS A 1 83 ? -2.234 8.472 -6.612 1.00 95.88 83 CYS A C 1
ATOM 643 O O . CYS A 1 83 ? -2.557 8.794 -7.749 1.00 95.88 83 CYS A O 1
ATOM 645 N N . GLU A 1 84 ? -2.049 7.193 -6.266 1.00 96.00 84 GLU A N 1
ATOM 646 C CA . GLU A 1 84 ? -2.372 6.018 -7.102 1.00 96.00 84 GLU A CA 1
ATOM 647 C C . GLU A 1 84 ? -1.561 5.846 -8.403 1.00 96.00 84 GLU A C 1
ATOM 649 O O . GLU A 1 84 ? -1.707 4.827 -9.077 1.00 96.00 84 GLU A O 1
ATOM 654 N N . ILE A 1 85 ? -0.643 6.761 -8.737 1.00 95.88 85 ILE A N 1
ATOM 655 C CA . ILE A 1 85 ? 0.197 6.681 -9.950 1.00 95.88 85 ILE A CA 1
ATOM 656 C C . ILE A 1 85 ? 0.957 5.350 -10.020 1.00 95.88 85 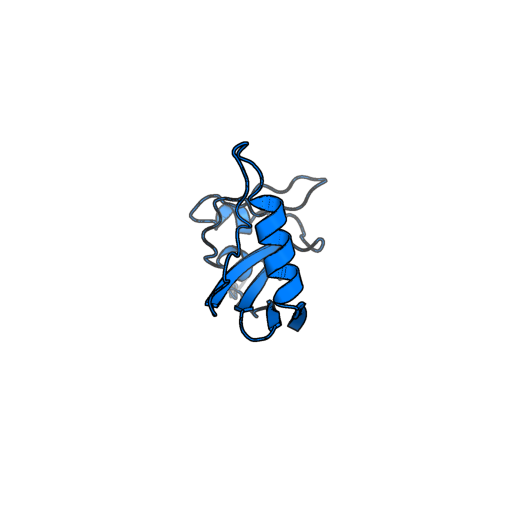ILE A C 1
ATOM 658 O O . ILE A 1 85 ? 0.977 4.692 -11.058 1.00 95.88 85 ILE A O 1
ATOM 662 N N . CYS A 1 86 ? 1.528 4.895 -8.900 1.00 96.00 86 CYS A N 1
ATOM 663 C CA . CYS A 1 86 ? 2.240 3.619 -8.849 1.00 96.00 86 CYS A CA 1
ATOM 664 C C . CYS A 1 86 ? 1.341 2.430 -9.237 1.00 96.00 86 CYS A C 1
ATOM 666 O O . CYS A 1 86 ? 1.792 1.542 -9.964 1.00 96.00 86 CYS A O 1
ATOM 668 N N . ALA A 1 87 ? 0.074 2.434 -8.813 1.00 95.81 87 ALA A N 1
ATOM 669 C CA . ALA A 1 87 ? -0.893 1.398 -9.160 1.00 95.81 87 ALA A CA 1
ATOM 670 C C . ALA A 1 87 ? -1.241 1.422 -10.654 1.00 95.81 87 ALA A C 1
ATOM 672 O O . ALA A 1 87 ? -1.230 0.371 -11.294 1.00 95.81 87 ALA A O 1
ATOM 673 N N . GLN A 1 88 ? -1.421 2.611 -11.238 1.00 95.06 88 GLN A N 1
ATOM 674 C CA . GLN A 1 88 ? -1.657 2.774 -12.680 1.00 95.06 88 GLN A CA 1
ATOM 675 C C . GLN A 1 88 ? -0.468 2.295 -13.530 1.00 95.06 88 GLN A C 1
ATOM 677 O O . GLN A 1 88 ? -0.660 1.736 -14.616 1.00 95.06 88 GLN A O 1
ATOM 682 N N . THR A 1 89 ? 0.755 2.502 -13.032 1.00 94.31 89 THR A N 1
ATOM 683 C CA . THR A 1 89 ? 2.013 2.168 -13.716 1.00 94.31 89 THR A CA 1
ATOM 684 C C . THR A 1 89 ? 2.376 0.685 -13.622 1.00 94.31 89 THR A C 1
ATOM 686 O O . THR A 1 89 ? 3.050 0.167 -14.511 1.00 94.31 89 THR A O 1
ATOM 689 N N . CYS A 1 90 ? 1.953 -0.026 -12.572 1.00 93.94 90 CYS A N 1
ATOM 690 C CA . CYS A 1 90 ? 2.374 -1.408 -12.354 1.00 93.94 90 CYS A CA 1
ATOM 691 C C . CYS A 1 90 ? 1.937 -2.335 -13.513 1.00 93.94 90 CYS A C 1
ATOM 693 O O . CYS A 1 90 ? 0.738 -2.571 -13.682 1.00 93.94 90 CYS A O 1
ATOM 695 N N . PRO A 1 91 ? 2.876 -2.934 -14.275 1.00 91.75 91 PRO A N 1
ATOM 696 C CA . PRO A 1 91 ? 2.536 -3.726 -15.460 1.00 91.75 91 PRO A CA 1
ATOM 697 C C . PRO A 1 91 ? 1.877 -5.068 -15.116 1.00 91.75 91 PRO A C 1
ATOM 699 O O . PRO A 1 91 ? 1.127 -5.615 -15.919 1.00 91.75 91 PRO A O 1
ATOM 702 N N . VAL A 1 92 ? 2.143 -5.589 -13.915 1.00 93.44 92 VAL A N 1
ATOM 703 C CA . VAL A 1 92 ? 1.593 -6.858 -13.410 1.00 93.44 92 VAL A CA 1
ATOM 704 C C . VAL A 1 92 ? 0.419 -6.659 -12.453 1.00 93.44 92 VAL A C 1
ATOM 706 O O . VAL A 1 92 ? -0.067 -7.628 -11.886 1.00 93.44 92 VAL A O 1
ATOM 709 N N . LYS A 1 93 ? -0.038 -5.413 -12.265 1.00 93.31 93 LYS A N 1
ATOM 710 C CA . LYS A 1 93 ? -1.175 -5.069 -11.397 1.00 93.31 93 LYS A CA 1
ATOM 711 C C . LYS A 1 93 ? -1.055 -5.558 -9.945 1.00 93.31 93 LYS A C 1
ATOM 713 O O . LYS A 1 93 ? -2.054 -5.847 -9.303 1.00 93.31 93 LYS A O 1
ATOM 718 N N . CYS A 1 94 ? 0.163 -5.622 -9.411 1.00 94.50 94 CYS A N 1
ATOM 719 C CA . CYS A 1 94 ? 0.419 -6.113 -8.053 1.00 94.50 94 CYS A CA 1
ATOM 720 C C . CYS A 1 94 ? 0.365 -5.008 -6.979 1.00 94.50 94 CYS A C 1
ATOM 722 O O . CYS A 1 94 ? 0.879 -5.202 -5.879 1.00 94.50 94 CYS A O 1
ATOM 724 N N . ILE A 1 95 ? -0.144 -3.817 -7.300 1.00 95.81 95 ILE A N 1
ATOM 725 C CA . ILE A 1 95 ? -0.256 -2.697 -6.359 1.00 95.81 95 ILE A CA 1
ATOM 726 C C . ILE A 1 95 ? -1.740 -2.442 -6.129 1.00 95.81 95 ILE A C 1
ATOM 728 O O . ILE A 1 95 ? -2.449 -2.089 -7.068 1.00 95.81 95 ILE A O 1
ATOM 732 N N . HIS A 1 96 ? -2.181 -2.627 -4.889 1.00 95.69 96 HIS A N 1
ATOM 733 C CA . HIS A 1 96 ? -3.581 -2.519 -4.492 1.00 95.69 96 HIS A CA 1
ATOM 734 C C . HIS A 1 96 ? -3.834 -1.183 -3.810 1.00 95.69 96 HIS A C 1
ATOM 736 O O . HIS A 1 96 ? -3.020 -0.736 -2.993 1.00 95.69 96 HIS A O 1
ATOM 742 N N . VAL A 1 97 ? -4.976 -0.580 -4.128 1.00 96.25 97 VAL A N 1
ATOM 743 C CA . VAL A 1 97 ? -5.473 0.632 -3.482 1.00 96.25 97 VAL A CA 1
ATOM 744 C C . VAL A 1 97 ? -6.688 0.239 -2.662 1.00 96.25 97 VAL A C 1
ATOM 746 O O . VAL A 1 97 ? -7.674 -0.249 -3.199 1.00 96.25 97 VAL A O 1
ATOM 749 N N . ILE A 1 98 ? -6.595 0.412 -1.351 1.00 96.06 98 ILE A N 1
ATOM 750 C CA . ILE A 1 98 ? -7.619 -0.003 -0.401 1.00 96.06 98 ILE A CA 1
ATOM 751 C C . ILE A 1 98 ? -8.205 1.254 0.224 1.00 96.06 98 IL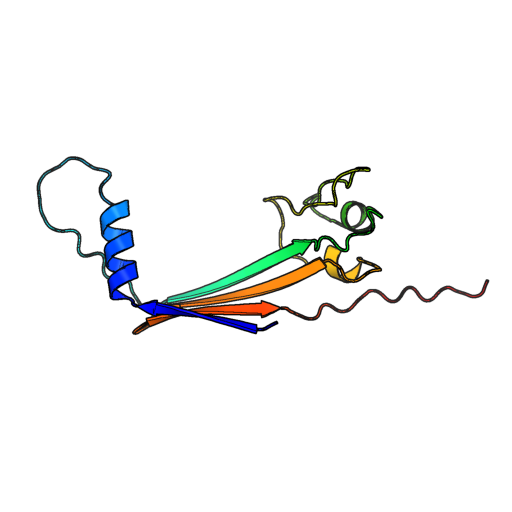E A C 1
ATOM 753 O O . ILE A 1 98 ? -7.506 1.984 0.925 1.00 96.06 98 ILE A O 1
ATOM 757 N N . GLU A 1 99 ? -9.482 1.502 -0.015 1.00 95.94 99 GLU A N 1
ATOM 758 C CA . GLU A 1 99 ? -10.245 2.521 0.697 1.00 95.94 99 GLU A CA 1
ATOM 759 C C . GLU A 1 99 ? -10.765 1.934 2.004 1.00 95.94 99 GLU A C 1
ATOM 761 O O . GLU A 1 99 ? -11.264 0.808 2.041 1.00 95.94 99 GLU A O 1
ATOM 766 N N . SER A 1 100 ? -10.620 2.686 3.088 1.00 94.81 100 SER A N 1
ATOM 767 C CA . SER A 1 100 ? -11.127 2.327 4.402 1.00 94.81 100 SER A CA 1
ATOM 768 C C . SER A 1 100 ? -12.094 3.390 4.895 1.00 94.81 100 SER A C 1
ATOM 770 O O . SER A 1 100 ? -11.726 4.557 5.020 1.00 94.81 100 SER A O 1
ATOM 772 N N . THR A 1 101 ? -13.303 2.976 5.237 1.00 94.75 101 THR A N 1
ATOM 773 C CA . THR A 1 101 ? -14.313 3.829 5.857 1.00 94.75 101 THR A CA 1
ATOM 774 C C . THR A 1 101 ? -14.628 3.268 7.231 1.00 94.75 101 THR A C 1
ATOM 776 O O . THR A 1 101 ? -15.058 2.123 7.360 1.00 94.75 101 THR A O 1
ATOM 779 N N . SER A 1 102 ? -14.400 4.067 8.266 1.00 92.19 102 SER A N 1
ATOM 780 C CA . SER A 1 102 ? -14.723 3.730 9.649 1.00 92.19 102 SER A CA 1
ATOM 781 C C . SER A 1 102 ? -15.883 4.603 10.103 1.00 92.19 102 SER A C 1
ATOM 783 O O . SER A 1 102 ? -15.803 5.819 9.985 1.00 92.19 102 SER A O 1
ATOM 785 N N . ALA A 1 103 ? -16.953 4.010 10.614 1.00 92.69 103 ALA A N 1
ATOM 786 C CA . ALA A 1 103 ? -18.094 4.735 11.159 1.00 92.69 103 ALA A CA 1
ATOM 787 C C . ALA A 1 103 ? -18.298 4.337 12.619 1.00 92.69 103 ALA A C 1
ATOM 789 O O . ALA A 1 103 ? -18.381 3.147 12.927 1.00 92.69 103 ALA A O 1
ATOM 790 N N . VAL A 1 104 ? -18.376 5.325 13.502 1.00 90.69 104 VAL A N 1
ATOM 791 C CA . VAL A 1 104 ? -18.748 5.166 14.907 1.00 90.69 104 VAL A CA 1
ATOM 792 C C . VAL A 1 104 ? -20.191 5.639 15.043 1.00 90.69 104 VAL A C 1
ATOM 794 O O . VAL A 1 104 ? -20.469 6.816 14.843 1.00 90.69 104 VAL A O 1
ATOM 797 N N . GLN A 1 105 ? -21.097 4.703 15.310 1.00 87.25 105 GLN A N 1
ATOM 798 C CA . GLN A 1 105 ? -22.506 4.949 15.646 1.00 87.25 105 GLN A CA 1
ATOM 799 C C . GLN A 1 105 ? -22.824 4.106 16.891 1.00 87.25 105 GLN A C 1
ATOM 801 O O . GLN A 1 105 ? -22.009 4.073 17.810 1.00 87.25 105 GLN A O 1
ATOM 806 N N . ASP A 1 106 ? -23.927 3.346 16.901 1.00 83.25 106 ASP A N 1
ATOM 807 C CA . ASP A 1 106 ? -24.213 2.326 17.925 1.00 83.25 106 ASP A CA 1
ATOM 808 C C . ASP A 1 106 ? -23.094 1.269 18.020 1.00 83.25 106 ASP A C 1
ATOM 810 O O . ASP A 1 106 ? -22.695 0.842 19.103 1.00 83.25 106 ASP A O 1
ATOM 814 N N . ASP A 1 107 ? -22.544 0.891 16.863 1.00 86.62 107 ASP A N 1
ATOM 815 C CA . ASP A 1 107 ? -21.365 0.046 16.716 1.00 86.62 107 ASP A CA 1
ATOM 81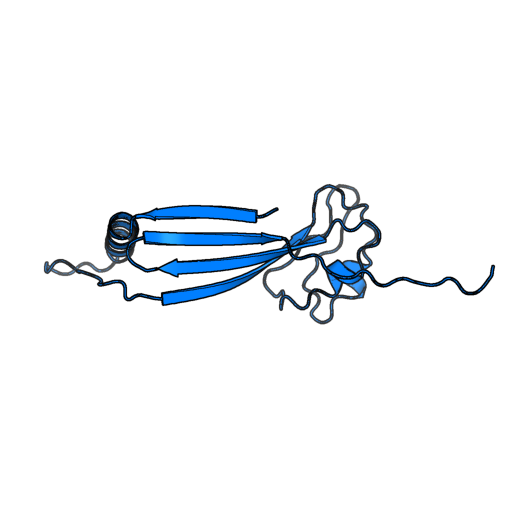6 C C . ASP A 1 107 ? -20.297 0.775 15.892 1.00 86.62 107 ASP A C 1
ATOM 818 O O . ASP A 1 107 ? -20.584 1.630 15.051 1.00 86.62 107 ASP A O 1
ATOM 822 N N . VAL A 1 108 ? -19.044 0.378 16.090 1.00 88.06 108 VAL A N 1
ATOM 823 C CA . VAL A 1 108 ? -17.909 0.790 15.268 1.00 88.06 108 VAL A CA 1
ATOM 824 C C . VAL A 1 108 ? -17.809 -0.163 14.084 1.00 88.06 108 VAL A C 1
ATOM 826 O O . VAL A 1 108 ? -17.516 -1.351 14.253 1.00 88.06 108 VAL A O 1
ATOM 829 N N . THR A 1 109 ? -18.042 0.344 12.879 1.00 89.81 109 THR A N 1
ATOM 830 C CA . THR A 1 109 ? -17.957 -0.438 11.644 1.00 89.81 109 THR A CA 1
ATOM 831 C C . THR A 1 109 ? -16.763 0.009 10.816 1.00 89.81 109 THR A C 1
ATOM 833 O O . THR A 1 109 ? -16.603 1.195 10.556 1.00 89.81 109 THR A O 1
ATOM 836 N N . PHE A 1 110 ? -15.945 -0.943 10.379 1.00 91.19 110 PHE A N 1
ATOM 837 C CA . PHE A 1 110 ? -14.831 -0.721 9.464 1.00 91.19 110 PHE A CA 1
ATOM 838 C C . PHE A 1 110 ? -15.147 -1.402 8.142 1.00 91.19 110 PHE A C 1
ATOM 840 O O . PHE A 1 110 ? -15.352 -2.615 8.112 1.00 91.19 110 PHE A O 1
ATOM 847 N N . HIS A 1 111 ? -15.152 -0.647 7.057 1.00 93.06 111 HIS A N 1
ATOM 848 C CA . HIS A 1 111 ? -15.330 -1.142 5.701 1.00 93.06 111 HIS A CA 1
ATOM 849 C C . HIS A 1 111 ? -14.034 -0.933 4.933 1.00 93.06 111 HIS A C 1
ATOM 851 O O . HIS A 1 111 ? -13.585 0.199 4.800 1.00 93.06 111 HIS A O 1
ATOM 857 N N . LEU A 1 112 ? -13.429 -2.012 4.445 1.00 94.00 112 LEU A N 1
ATOM 858 C CA . LEU A 1 112 ? -12.265 -1.965 3.570 1.00 94.00 112 LEU A CA 1
ATOM 859 C C . LEU A 1 112 ? -12.676 -2.448 2.187 1.00 94.00 112 LEU A C 1
ATOM 861 O O . LEU A 1 112 ? -13.235 -3.541 2.061 1.00 94.00 112 LEU A O 1
ATOM 865 N N . LYS A 1 113 ? -12.369 -1.650 1.171 1.00 94.62 113 LYS A N 1
ATOM 866 C CA . LYS A 1 113 ? -12.710 -1.906 -0.223 1.00 94.62 113 LYS A CA 1
ATOM 867 C C . LYS A 1 113 ? -11.474 -1.778 -1.094 1.00 94.62 113 LYS A C 1
ATOM 869 O O . LYS A 1 113 ? -10.803 -0.753 -1.080 1.00 94.62 113 LYS A O 1
ATOM 874 N N . ASP A 1 114 ? -11.190 -2.819 -1.866 1.00 93.50 114 ASP A N 1
ATOM 875 C CA . ASP A 1 114 ? -10.186 -2.750 -2.931 1.00 93.50 114 ASP A CA 1
ATOM 876 C C . ASP A 1 114 ? -10.757 -1.969 -4.122 1.00 93.50 114 ASP A C 1
ATOM 878 O O . ASP A 1 114 ? -11.864 -2.258 -4.593 1.00 93.50 114 ASP A O 1
ATOM 882 N N . VAL A 1 115 ? -10.014 -0.972 -4.585 1.00 93.06 115 VAL A N 1
ATOM 883 C CA . VAL A 1 115 ? -10.399 -0.082 -5.676 1.00 93.06 115 VAL A CA 1
ATOM 884 C C . VAL A 1 115 ? -9.679 -0.507 -6.944 1.00 93.06 115 VAL A C 1
ATOM 886 O O . VAL A 1 115 ? -8.451 -0.560 -7.008 1.00 93.06 115 VAL A O 1
ATOM 889 N N . GLU A 1 116 ? -10.453 -0.754 -7.998 1.00 90.19 116 GLU A N 1
ATOM 890 C CA . GLU A 1 116 ? -9.886 -1.019 -9.314 1.00 90.19 116 GLU A CA 1
ATOM 891 C C . GLU A 1 116 ? -9.296 0.261 -9.913 1.00 90.19 116 GLU A C 1
ATOM 893 O O . GLU A 1 116 ? -10.012 1.179 -10.316 1.00 90.19 116 GLU A O 1
ATOM 898 N N . VAL A 1 117 ? -7.969 0.301 -10.006 1.00 91.06 117 VAL A N 1
ATOM 899 C CA . VAL A 1 117 ? -7.236 1.412 -10.612 1.00 91.06 117 VAL A CA 1
ATOM 900 C C . VAL A 1 117 ? -7.015 1.142 -12.108 1.00 91.06 117 VAL A C 1
ATOM 902 O O . VAL A 1 117 ? -6.547 0.062 -12.487 1.00 91.06 117 VAL A O 1
ATOM 905 N N . PRO A 1 118 ? -7.321 2.101 -13.002 1.00 88.50 118 PRO A N 1
ATOM 906 C CA . PRO A 1 118 ? -7.073 1.932 -14.427 1.00 88.50 118 PRO A CA 1
ATOM 907 C C . PRO A 1 118 ? -5.570 1.882 -14.719 1.00 88.50 118 PRO A C 1
ATOM 909 O O . PRO A 1 118 ? -4.806 2.739 -14.294 1.00 88.50 118 PRO A O 1
ATOM 912 N N . HIS A 1 119 ? -5.137 0.906 -15.513 1.00 83.81 119 HIS A N 1
ATOM 913 C CA . HIS A 1 119 ? -3.733 0.805 -15.910 1.00 83.81 119 HIS A CA 1
ATOM 914 C C . HIS A 1 119 ? -3.428 1.629 -17.154 1.00 83.81 119 HIS A C 1
ATOM 916 O O . HIS A 1 119 ? -4.206 1.641 -18.119 1.00 83.81 119 HIS A O 1
ATOM 922 N N . ARG A 1 120 ? -2.241 2.242 -17.174 1.00 76.31 120 ARG A N 1
ATOM 923 C CA . ARG A 1 120 ? -1.721 2.923 -18.360 1.00 76.31 120 ARG A CA 1
ATOM 924 C C . ARG A 1 120 ? -1.486 1.892 -19.466 1.00 76.31 120 ARG A C 1
ATOM 926 O O . ARG A 1 120 ? -0.579 1.069 -19.393 1.00 76.31 120 ARG A O 1
ATOM 933 N N . LYS A 1 121 ? -2.301 1.936 -20.521 1.00 71.31 121 LYS A N 1
ATOM 934 C CA . LYS A 1 121 ? -2.085 1.123 -21.725 1.00 71.31 121 LYS A CA 1
ATOM 935 C C . LYS A 1 121 ? -1.010 1.789 -22.579 1.00 71.31 121 LYS A C 1
ATOM 937 O O . LYS A 1 121 ? -1.294 2.754 -23.283 1.00 71.31 121 LYS A O 1
ATOM 942 N N . LEU A 1 122 ? 0.220 1.282 -22.521 1.00 67.56 122 LEU A N 1
ATOM 943 C CA . LEU A 1 122 ? 1.256 1.658 -23.481 1.00 67.56 122 LEU A CA 1
ATOM 944 C C . LEU A 1 122 ? 0.946 0.963 -24.810 1.00 67.56 122 LEU A C 1
ATOM 946 O O . LEU A 1 122 ? 1.157 -0.238 -24.968 1.00 67.56 122 LEU A O 1
ATOM 950 N N . ARG A 1 123 ? 0.382 1.712 -25.759 1.00 66.56 123 ARG A N 1
ATOM 951 C CA . ARG A 1 123 ? 0.259 1.258 -27.143 1.00 66.56 123 ARG A CA 1
ATOM 952 C C . ARG A 1 123 ? 1.650 1.354 -27.759 1.00 66.56 123 ARG A C 1
ATOM 954 O O . ARG A 1 123 ? 2.135 2.458 -27.964 1.00 66.56 123 ARG A O 1
ATOM 961 N N . MET A 1 124 ? 2.291 0.216 -28.014 1.00 68.88 124 MET A N 1
ATOM 962 C CA . MET A 1 124 ? 3.506 0.209 -28.826 1.00 68.88 124 MET A CA 1
ATOM 963 C C . MET A 1 124 ? 3.143 0.720 -30.221 1.00 68.88 124 MET A C 1
ATOM 965 O O . MET A 1 124 ? 2.235 0.188 -30.866 1.00 68.88 124 MET A O 1
ATOM 969 N N . GLU A 1 125 ? 3.811 1.781 -30.661 1.00 65.62 125 GLU A N 1
ATOM 970 C CA . GLU A 1 125 ? 3.841 2.130 -32.075 1.00 65.62 125 GLU A CA 1
ATOM 971 C C . GLU A 1 125 ? 4.695 1.073 -32.775 1.00 65.62 125 GLU A C 1
ATOM 973 O O . GLU A 1 125 ? 5.787 0.752 -32.317 1.00 65.62 125 GLU A O 1
ATOM 978 N N . SER A 1 126 ? 4.099 0.469 -33.802 1.00 57.59 126 SER A N 1
ATOM 979 C CA . SER A 1 126 ? 4.612 -0.559 -34.715 1.00 57.59 126 SER A CA 1
ATOM 980 C C . SER A 1 126 ? 6.122 -0.825 -34.618 1.00 57.59 126 SER A C 1
ATOM 982 O O . SER A 1 126 ? 6.920 0.027 -35.006 1.00 57.59 126 SER A O 1
ATOM 984 N N . ILE A 1 127 ? 6.485 -2.022 -34.143 1.00 55.50 127 ILE A N 1
ATOM 985 C CA . ILE A 1 127 ? 7.789 -2.641 -34.434 1.00 55.50 127 ILE A CA 1
ATOM 986 C C . ILE A 1 127 ? 7.816 -3.025 -35.913 1.00 55.50 127 ILE A C 1
ATOM 988 O O . ILE A 1 127 ? 6.778 -3.548 -36.385 1.00 55.50 127 ILE A O 1
#

Secondary structure (DSSP, 8-state):
-EEEEEEEHHHHHHHHHHHT----------------EEEEEEEEEE-TT-----HHHHT-TT--EEPPBTTB--EE-TT-----HHHHH-TT--EEEEEEEEEESSEEEEEEEEE-PPP--------

pLDDT: mean 86.83, std 12.26, range [52.03, 97.88]

Foldseek 3Di:
DKDKDKAAPVVVQVVVQVVVPPDDDDDDRDRDDDDKDKDKDKDKFFAPVAPQPCQLQVQQPQSQWDHADPPGHIGGHPPDPLPCRSQQARPRNRMWMWMWMWTDDSITMIMIDTDDDHHDDDDDDDD

Sequence (127 aa):
MDVTFKKKKEVLEGEVALKSRDLEDSHEGFKGEIEDCTFEDKFITISPECVRCNLCVEECPVNAVSDSTSSKPARILENCVKCEICAQTCPVKCIHVIESTSAVQDDVTFHLKDVEVPHRKLRMESI

Radius of gyration: 20.74 Å; chains: 1; bounding box: 41×23×77 Å

InterPro domains:
  IPR017896 4Fe-4S ferredoxin-type, iron-sulphur binding domain [PF13187] (49-95)
  IPR017896 4Fe-4S ferredoxin-type, iron-sulphur binding domain [PS51379] (42-70)
  IPR017896 4Fe-4S ferredoxin-type, iron-sulphur binding domain [PS51379] (71-100)
  IPR017900 4Fe-4S ferredoxin, iron-sulphur binding, conserved site [PS00198] (50-61)
  IPR017900 4Fe-4S ferredoxin, iron-sulphur binding, conserved site [PS00198] (80-91)